Protein AF-A0ABD0P7I7-F1 (afdb_monomer)

Sequence (82 aa):
LVWSCAVTGKPGLTYQEALDSERKARHSLQNFPNALLIPLLHLTALTHRSRLHEICDDVYAYVKERFFPGEIVDIVSNSGAR

InterPro domains:
  IPR013136 WSTF/Acf1/Cbp146 [PF10537] (2-73)
  IPR013136 WSTF/Acf1/Cbp146 [PS51136] (1-79)
  IPR047171 Bromodomain adjacent to zinc finger domain protein 1A [PTHR46510] (1-81)

Radius of gyration: 19.3 Å; Cα contacts (8 Å, |Δi|>4): 50; chains: 1; bounding box: 49×33×55 Å

Organism: Cirrhinus mrigala (NCBI:txid683832)

Solvent-accessible surface area (backbone atoms only — not comparable to full-atom values): 5235 Å² total; per-residue (Å²): 142,70,32,52,15,88,75,80,61,51,65,86,23,52,67,69,55,18,53,52,48,32,54,52,49,53,55,53,58,72,68,54,60,71,84,53,51,59,57,45,54,54,46,58,75,70,65,70,65,92,46,71,67,59,48,51,52,52,42,50,65,58,49,77,80,54,87,58,94,90,63,89,76,87,83,84,74,88,73,84,78,125

Foldseek 3Di:
DWDAQPQPRRTRHDPVVSVVVNVVSVVVVVVPDPQLVVLLVVCCVPVVDPDPVVSVVSSCVVPVVDDTPPDDDDDDDPPPDD

Secondary structure (DSSP, 8-state):
--B--TTT---SB-HHHHHHHHHHHHHHHHT--HHHHHHHHHHHHHH--SSHHHHHHHHHHHHTT---TT------------

pLDDT: mean 90.47, std 9.46, range [46.97, 97.88]

Mean predicted aligned error: 6.39 Å

Structure (mmCIF, N/CA/C/O backbone):
data_AF-A0ABD0P7I7-F1
#
_entry.id   AF-A0ABD0P7I7-F1
#
loop_
_atom_site.group_PDB
_atom_site.id
_atom_site.type_symbol
_atom_site.label_atom_id
_atom_site.label_alt_id
_atom_site.label_comp_id
_atom_site.label_asym_id
_atom_site.label_entity_id
_atom_site.label_seq_id
_atom_site.pdbx_PDB_ins_code
_atom_site.Cartn_x
_atom_site.Cartn_y
_atom_site.Cartn_z
_atom_site.occupancy
_atom_site.B_iso_or_equiv
_atom_site.auth_seq_id
_atom_site.auth_comp_id
_atom_site.auth_asym_id
_atom_site.auth_atom_id
_atom_site.pdbx_PDB_model_num
ATOM 1 N N . LEU A 1 1 ? -14.477 -1.608 27.529 1.00 61.34 1 LEU A N 1
ATOM 2 C CA . LEU A 1 1 ? -14.666 -1.986 26.110 1.00 61.34 1 LEU A CA 1
ATOM 3 C C . LEU A 1 1 ? -13.949 -0.949 25.271 1.00 61.34 1 LEU A C 1
ATOM 5 O O . LEU A 1 1 ? -14.285 0.223 25.369 1.00 61.34 1 LEU A O 1
ATOM 9 N N . VAL A 1 2 ? -12.914 -1.370 24.557 1.00 88.50 2 VAL A N 1
ATOM 10 C CA . VAL A 1 2 ? -12.075 -0.507 23.721 1.00 88.50 2 VAL A CA 1
ATOM 11 C C . VAL A 1 2 ? -12.313 -0.938 22.279 1.00 88.50 2 VAL A C 1
ATOM 13 O O . VAL A 1 2 ? -12.359 -2.137 22.012 1.00 88.50 2 VAL A O 1
ATOM 16 N N . TRP A 1 3 ? -12.531 0.016 21.381 1.00 96.19 3 TRP A N 1
ATOM 17 C CA . TRP A 1 3 ? -12.785 -0.241 19.968 1.00 96.19 3 TRP A CA 1
ATOM 18 C C . TRP A 1 3 ? -11.474 -0.301 19.185 1.00 96.19 3 TRP A C 1
ATOM 20 O O . TRP A 1 3 ? -10.451 0.263 19.589 1.00 96.19 3 TRP A O 1
ATOM 30 N N . SER A 1 4 ? -11.537 -0.966 18.036 1.00 96.62 4 SER A N 1
ATOM 31 C CA . SER A 1 4 ? -10.470 -0.992 17.042 1.00 96.62 4 SER A CA 1
ATOM 32 C C . SER A 1 4 ? -11.033 -0.567 15.694 1.00 96.62 4 SER A C 1
ATOM 34 O O . SER A 1 4 ? -12.166 -0.907 15.362 1.00 96.62 4 SER A O 1
ATOM 36 N N . CYS A 1 5 ? -10.241 0.155 14.908 1.00 96.12 5 CYS A N 1
ATOM 37 C CA . CYS A 1 5 ? -10.593 0.500 13.533 1.00 96.12 5 CYS A CA 1
ATOM 38 C C . CYS A 1 5 ? -10.644 -0.770 12.670 1.00 96.12 5 CYS A C 1
ATOM 40 O O . CYS A 1 5 ? -9.634 -1.468 12.567 1.00 96.12 5 CYS A O 1
ATOM 42 N N . ALA A 1 6 ? -11.764 -1.045 11.996 1.00 95.06 6 ALA A N 1
ATOM 43 C CA . ALA A 1 6 ? -11.903 -2.245 11.166 1.00 95.06 6 ALA A CA 1
ATOM 44 C C . ALA A 1 6 ? -11.020 -2.233 9.903 1.00 95.06 6 ALA A C 1
ATOM 46 O O . ALA A 1 6 ? -10.713 -3.287 9.353 1.00 95.06 6 ALA A O 1
ATOM 47 N N . VAL A 1 7 ? -10.606 -1.049 9.434 1.00 93.94 7 VAL A N 1
ATOM 48 C CA . VAL A 1 7 ? -9.808 -0.901 8.203 1.00 93.94 7 VAL A CA 1
ATOM 49 C C . VAL A 1 7 ? -8.308 -0.998 8.482 1.00 93.94 7 VAL A C 1
ATOM 51 O O . VAL A 1 7 ? -7.584 -1.666 7.755 1.00 93.94 7 VAL A O 1
ATOM 54 N N . THR A 1 8 ? -7.826 -0.322 9.527 1.00 92.19 8 THR A N 1
ATOM 55 C CA . THR A 1 8 ? -6.386 -0.249 9.842 1.00 92.19 8 THR A CA 1
ATOM 56 C C . THR A 1 8 ? -5.966 -1.181 10.972 1.00 92.19 8 THR A C 1
ATOM 58 O O . THR A 1 8 ? -4.775 -1.319 11.231 1.00 92.19 8 THR A O 1
ATOM 61 N N . GLY A 1 9 ? -6.920 -1.766 11.699 1.00 92.88 9 GLY A N 1
ATOM 62 C CA . GLY A 1 9 ? -6.657 -2.576 12.888 1.00 92.88 9 GLY A CA 1
ATOM 63 C C . GLY A 1 9 ? -6.196 -1.777 14.109 1.00 92.88 9 GLY A C 1
ATOM 64 O O . GLY A 1 9 ? -5.902 -2.382 15.136 1.00 92.88 9 GLY A O 1
ATOM 65 N N . LYS A 1 10 ? -6.128 -0.436 14.031 1.00 94.06 10 LYS A N 1
ATOM 66 C CA . LYS A 1 10 ? -5.654 0.420 15.131 1.00 94.06 10 LYS A CA 1
ATOM 67 C C . LYS A 1 10 ? -6.512 0.191 16.388 1.00 94.06 10 LYS A C 1
ATOM 69 O O . LYS A 1 10 ? -7.700 0.519 16.335 1.00 94.06 10 LYS A O 1
ATOM 74 N N . PRO A 1 11 ? -5.942 -0.329 17.491 1.00 95.75 11 PRO A N 1
ATOM 75 C CA . PRO A 1 11 ? -6.671 -0.559 18.733 1.00 95.75 11 PRO A CA 1
ATOM 76 C C . PRO A 1 11 ? -6.672 0.699 19.611 1.00 95.75 11 PRO A C 1
ATOM 78 O O . PRO A 1 11 ? -6.047 1.707 19.272 1.00 95.75 11 PRO A O 1
ATOM 81 N N . GLY A 1 12 ? -7.315 0.629 20.778 1.00 95.69 12 GLY A N 1
ATOM 82 C CA . GLY A 1 12 ? -7.195 1.690 21.785 1.00 95.69 12 GLY A CA 1
ATOM 83 C C . GLY A 1 12 ? -8.171 2.850 21.610 1.00 95.69 12 GLY A C 1
ATOM 84 O O . GLY A 1 12 ? -7.942 3.900 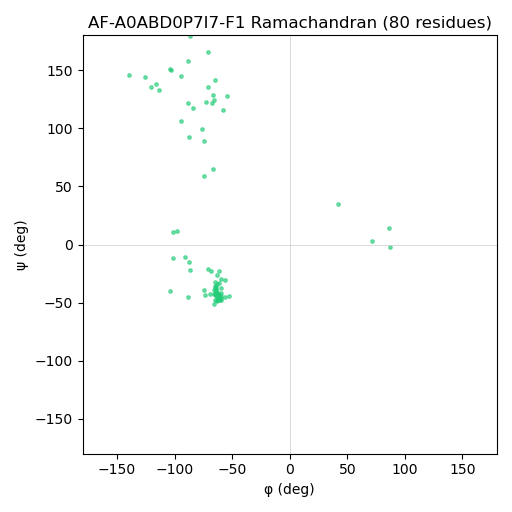22.197 1.00 95.69 12 GLY A O 1
ATOM 85 N N . LEU A 1 13 ? -9.213 2.695 20.790 1.00 96.81 13 LEU A N 1
ATOM 86 C CA . LEU A 1 13 ? -10.069 3.799 20.365 1.00 96.81 13 LEU A CA 1
ATOM 87 C C . LEU A 1 13 ? -11.405 3.808 21.115 1.00 96.81 13 LEU A C 1
ATOM 89 O O . LEU A 1 13 ? -11.951 2.768 21.494 1.00 96.81 13 LEU A O 1
ATOM 93 N N . THR A 1 14 ? -11.975 4.995 21.287 1.00 97.25 14 THR A N 1
ATOM 94 C CA . THR A 1 14 ? -13.415 5.150 21.511 1.00 97.25 14 THR A CA 1
ATOM 95 C C . THR A 1 14 ? -14.184 4.833 20.224 1.00 97.25 14 THR A C 1
ATOM 97 O O . THR A 1 14 ? -13.619 4.780 19.131 1.00 97.25 14 THR A O 1
ATOM 100 N N . TYR A 1 15 ? -15.500 4.643 20.332 1.00 95.25 15 TYR A N 1
ATOM 101 C CA . TYR A 1 15 ? -16.348 4.384 19.164 1.00 95.25 15 TYR A CA 1
ATOM 102 C C .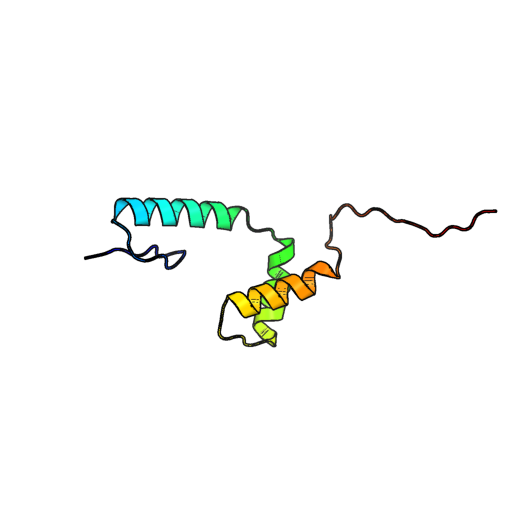 TYR A 1 15 ? -16.244 5.491 18.097 1.00 95.25 15 TYR A C 1
ATOM 104 O O . TYR A 1 15 ? -16.092 5.198 16.913 1.00 95.25 15 TYR A O 1
ATOM 112 N N . GLN A 1 16 ? -16.280 6.763 18.511 1.00 97.06 16 GLN A N 1
ATOM 113 C CA . GLN A 1 16 ? -16.194 7.901 17.587 1.00 97.06 16 GLN A CA 1
ATOM 114 C C . GLN A 1 16 ? -14.828 7.966 16.892 1.00 97.06 16 GLN A C 1
ATOM 116 O O . GLN A 1 16 ? -14.762 8.137 15.677 1.00 97.06 16 GLN A O 1
ATOM 121 N N . GLU A 1 17 ? -13.739 7.743 17.631 1.00 97.06 17 GLU A N 1
ATOM 122 C CA . GLU A 1 17 ? -12.393 7.707 17.050 1.00 97.06 17 GLU A CA 1
ATOM 123 C C . GLU A 1 17 ? -12.205 6.536 16.079 1.00 97.06 17 GLU A C 1
ATOM 125 O O . GLU A 1 17 ? -11.512 6.684 15.070 1.00 97.06 17 GLU A O 1
ATOM 130 N N . ALA A 1 18 ? -12.819 5.381 16.354 1.00 97.81 18 ALA A N 1
ATOM 131 C CA . ALA A 1 18 ? -12.808 4.245 15.439 1.00 97.81 18 ALA A CA 1
ATOM 132 C C . ALA A 1 18 ? -13.511 4.594 14.118 1.00 97.81 18 ALA A C 1
ATOM 134 O O . ALA A 1 18 ? -12.914 4.405 13.059 1.00 97.81 18 ALA A O 1
ATOM 135 N N . LEU A 1 19 ? -14.703 5.202 14.166 1.00 97.62 19 LEU A N 1
ATOM 136 C CA . LEU A 1 19 ? -15.420 5.654 12.965 1.00 97.62 19 LEU A CA 1
ATOM 137 C C . LEU A 1 19 ? -14.625 6.681 12.149 1.00 97.62 19 LEU A C 1
ATOM 139 O O . LEU A 1 19 ? -14.544 6.583 10.921 1.00 97.62 19 LEU A O 1
ATOM 143 N N . ASP A 1 20 ? -14.016 7.662 12.815 1.00 97.88 20 ASP A N 1
ATOM 144 C CA . ASP A 1 20 ? -13.196 8.671 12.143 1.00 97.88 20 ASP A CA 1
ATOM 145 C C . ASP A 1 20 ? -11.937 8.056 11.521 1.00 97.88 20 ASP A C 1
ATOM 147 O O . ASP A 1 20 ? -11.547 8.416 10.406 1.00 97.88 20 ASP A O 1
ATOM 151 N N . SER A 1 21 ? -11.313 7.100 12.214 1.00 97.31 21 SER A N 1
ATOM 152 C CA . SER A 1 21 ? -10.179 6.329 11.702 1.00 97.31 21 SER A CA 1
ATOM 153 C C . SER A 1 21 ? -10.567 5.529 10.455 1.00 97.31 21 SER A C 1
ATOM 155 O O . SER A 1 21 ? -9.843 5.556 9.460 1.00 97.31 21 SER A O 1
ATOM 157 N N . GLU A 1 22 ? -11.722 4.863 10.464 1.00 97.88 22 GLU A N 1
ATOM 158 C CA . GLU A 1 22 ? -12.231 4.099 9.321 1.00 97.88 22 GLU A CA 1
ATOM 159 C C . GLU A 1 22 ? -12.530 4.994 8.119 1.00 97.88 22 GLU A C 1
ATOM 161 O O . GLU A 1 22 ? -12.147 4.662 6.994 1.00 97.88 22 GLU A O 1
ATOM 166 N N . ARG A 1 23 ? -13.161 6.155 8.344 1.00 97.25 23 ARG A N 1
ATOM 167 C CA . ARG A 1 23 ? -13.452 7.133 7.287 1.00 97.25 23 ARG A CA 1
ATOM 168 C C . ARG A 1 23 ? -12.168 7.637 6.629 1.00 97.25 23 ARG A C 1
ATOM 170 O O . ARG A 1 23 ? -12.075 7.640 5.402 1.00 97.25 23 ARG A O 1
ATOM 177 N N . LYS A 1 24 ? -11.170 8.022 7.432 1.00 96.81 24 LYS A N 1
ATOM 178 C CA . LYS A 1 24 ? -9.860 8.479 6.939 1.00 96.81 24 LYS A CA 1
ATOM 179 C C . LYS A 1 24 ? -9.147 7.382 6.154 1.00 96.81 24 LYS A C 1
ATOM 181 O O . LYS A 1 24 ? -8.668 7.638 5.056 1.00 96.81 24 LYS A O 1
ATOM 186 N N . ALA A 1 25 ? -9.130 6.157 6.676 1.00 96.12 25 ALA A N 1
ATOM 187 C CA . ALA A 1 25 ? -8.491 5.030 6.008 1.00 96.12 25 ALA A CA 1
ATOM 188 C C . ALA A 1 25 ? -9.143 4.709 4.654 1.00 96.12 25 ALA A C 1
ATOM 190 O O . ALA A 1 25 ? -8.436 4.522 3.666 1.00 96.12 25 ALA A O 1
ATOM 191 N N . ARG A 1 26 ? -10.481 4.724 4.570 1.00 95.38 26 ARG A N 1
ATOM 192 C CA . ARG A 1 26 ? -11.205 4.546 3.300 1.00 95.38 26 ARG A CA 1
ATOM 193 C C . ARG A 1 26 ? -10.874 5.633 2.284 1.00 95.38 26 ARG A C 1
ATOM 195 O O . ARG A 1 26 ? -10.648 5.3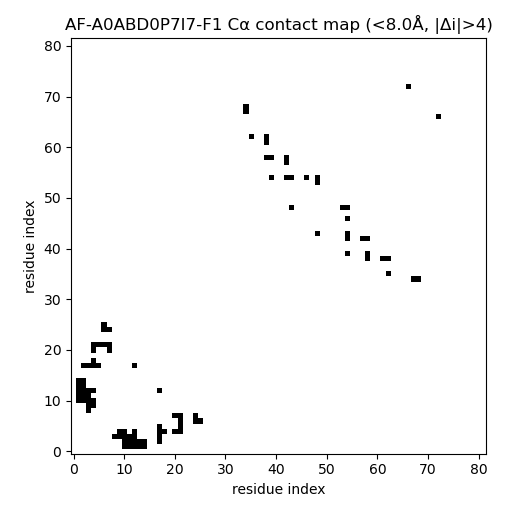16 1.122 1.00 95.38 26 ARG A O 1
ATOM 202 N N . HIS A 1 27 ? -10.809 6.888 2.722 1.00 95.88 27 HIS A N 1
ATOM 203 C CA . HIS A 1 27 ? -10.425 7.996 1.852 1.00 95.88 27 HIS A CA 1
ATOM 204 C C 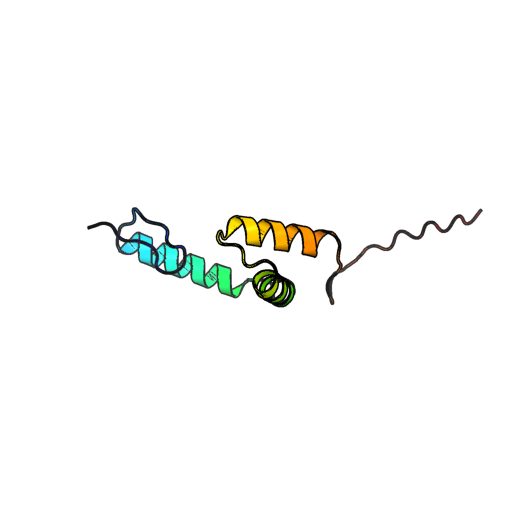. HIS A 1 27 ? -8.979 7.857 1.347 1.00 95.88 27 HIS A C 1
ATOM 206 O O . HIS A 1 27 ? -8.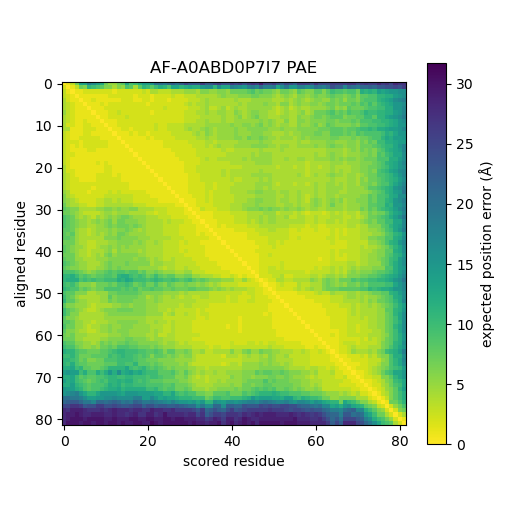703 8.091 0.173 1.00 95.88 27 HIS A O 1
ATOM 212 N N . SER A 1 28 ? -8.042 7.423 2.194 1.00 93.00 28 SER A N 1
ATOM 213 C CA . SER A 1 28 ? -6.668 7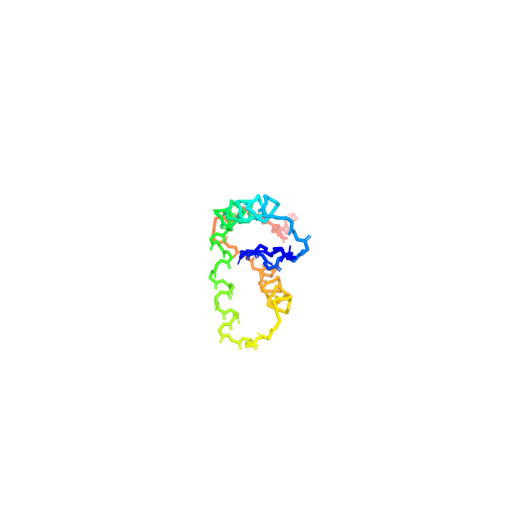.148 1.756 1.00 93.00 28 SER A CA 1
ATOM 214 C C . SER A 1 28 ? -6.604 6.014 0.729 1.00 93.00 28 SER A C 1
ATOM 216 O O . SER A 1 28 ? -5.889 6.136 -0.260 1.00 93.00 28 SER A O 1
ATOM 218 N N . LEU A 1 29 ? -7.386 4.944 0.916 1.00 91.19 29 LEU A N 1
ATOM 219 C CA . LEU A 1 29 ? -7.449 3.820 -0.027 1.00 91.19 29 LEU A CA 1
ATOM 220 C C . LEU A 1 29 ? -8.022 4.218 -1.395 1.00 91.19 29 LEU A C 1
ATOM 222 O O . LEU A 1 29 ? -7.589 3.676 -2.406 1.00 91.19 29 LEU A O 1
ATOM 226 N N . GLN A 1 30 ? -8.948 5.180 -1.450 1.00 92.62 30 GLN A N 1
ATOM 227 C CA . GLN A 1 30 ? -9.465 5.714 -2.719 1.00 92.62 30 GLN A CA 1
ATOM 228 C C . GLN A 1 30 ? -8.387 6.415 -3.554 1.00 92.62 30 GLN A C 1
ATOM 230 O O . GLN A 1 30 ? -8.496 6.457 -4.775 1.00 92.62 30 GLN A O 1
ATOM 235 N N . ASN A 1 31 ? -7.348 6.942 -2.904 1.00 90.69 31 ASN A N 1
ATOM 236 C CA . ASN A 1 31 ? -6.235 7.629 -3.553 1.00 90.69 31 ASN A CA 1
ATOM 237 C C . ASN A 1 31 ? -5.014 6.715 -3.753 1.00 90.69 31 ASN A C 1
ATOM 239 O O . ASN A 1 31 ? -3.925 7.201 -4.057 1.00 90.69 31 ASN A O 1
ATOM 243 N N . PHE A 1 32 ? -5.162 5.399 -3.559 1.00 90.06 32 PHE A N 1
ATOM 244 C CA . PHE A 1 32 ? -4.065 4.467 -3.780 1.00 90.06 32 PHE A CA 1
ATOM 245 C C . PHE A 1 32 ? -3.702 4.420 -5.277 1.00 90.06 32 PHE A C 1
ATOM 247 O O . PHE A 1 32 ? -4.588 4.236 -6.115 1.00 90.06 32 PHE A O 1
ATOM 254 N N . PRO A 1 33 ? -2.421 4.584 -5.649 1.00 88.94 33 PRO A N 1
ATOM 255 C CA . PRO A 1 33 ? -2.023 4.663 -7.048 1.00 88.94 33 PRO A CA 1
ATOM 256 C C . PRO A 1 33 ? -2.227 3.323 -7.762 1.00 88.94 33 PRO A C 1
ATOM 258 O O . PRO A 1 33 ? -1.605 2.314 -7.425 1.00 88.94 33 PRO A O 1
ATOM 261 N N . ASN A 1 34 ? -3.040 3.335 -8.821 1.00 88.62 34 ASN A N 1
ATOM 262 C CA . ASN A 1 34 ? -3.315 2.150 -9.643 1.00 88.62 34 ASN A CA 1
ATOM 263 C C . ASN A 1 34 ? -2.039 1.512 -10.221 1.00 88.62 34 ASN A C 1
ATOM 265 O O . ASN A 1 34 ? -1.978 0.294 -10.370 1.00 88.62 34 ASN A O 1
ATOM 269 N N . ALA A 1 35 ? -1.001 2.315 -10.487 1.00 89.00 35 ALA A N 1
ATOM 270 C CA . ALA A 1 35 ? 0.297 1.838 -10.964 1.00 89.00 35 ALA A CA 1
ATOM 271 C C . ALA A 1 35 ? 0.982 0.861 -9.987 1.00 89.00 35 ALA A C 1
ATOM 273 O O . ALA A 1 35 ? 1.687 -0.043 -10.427 1.00 89.00 35 ALA A O 1
ATOM 274 N N . LEU A 1 36 ? 0.738 0.995 -8.676 1.00 90.50 36 LEU A N 1
ATOM 275 C CA . LEU A 1 36 ? 1.313 0.115 -7.651 1.00 90.50 36 LEU A CA 1
ATOM 276 C C . LEU A 1 36 ? 0.470 -1.136 -7.384 1.00 90.50 36 LEU A C 1
ATOM 278 O O . LEU A 1 36 ? 0.973 -2.090 -6.791 1.00 90.50 36 LEU A O 1
ATOM 282 N N . LEU A 1 37 ? -0.788 -1.167 -7.836 1.00 91.75 37 LEU A N 1
ATOM 283 C CA . LEU A 1 37 ? -1.700 -2.283 -7.584 1.00 91.75 37 LEU A CA 1
ATOM 284 C C . LEU A 1 37 ? -1.181 -3.587 -8.208 1.00 91.75 37 LEU A C 1
ATOM 286 O O . LEU A 1 37 ? -1.151 -4.624 -7.550 1.00 91.75 37 LEU A O 1
ATOM 290 N N . ILE A 1 38 ? -0.739 -3.524 -9.468 1.00 91.50 38 ILE A N 1
ATOM 291 C CA . ILE A 1 38 ? -0.239 -4.695 -10.199 1.00 91.50 38 ILE A CA 1
ATOM 292 C C . ILE A 1 38 ? 1.060 -5.234 -9.569 1.00 91.50 38 ILE A C 1
ATOM 294 O O . ILE A 1 38 ? 1.084 -6.423 -9.247 1.00 91.50 38 ILE A O 1
ATOM 298 N N . PRO A 1 39 ? 2.110 -4.417 -9.322 1.00 92.31 39 PRO A N 1
ATOM 299 C CA . PRO A 1 39 ? 3.301 -4.858 -8.594 1.00 92.31 39 PRO A CA 1
ATOM 300 C C . PRO A 1 39 ? 2.991 -5.499 -7.244 1.00 92.31 39 PRO A C 1
ATOM 302 O O . PRO A 1 39 ? 3.536 -6.552 -6.927 1.00 92.31 39 PRO A O 1
ATOM 305 N N . LEU A 1 40 ? 2.091 -4.897 -6.462 1.00 93.56 40 LEU A N 1
ATOM 306 C CA . LEU A 1 40 ? 1.722 -5.408 -5.145 1.00 93.56 40 LEU A CA 1
ATOM 307 C C . LEU A 1 40 ? 1.072 -6.792 -5.242 1.00 93.56 40 LEU A C 1
ATOM 309 O O . LEU A 1 40 ? 1.486 -7.717 -4.543 1.00 93.56 40 LEU A O 1
ATOM 313 N N . LEU A 1 41 ? 0.091 -6.968 -6.130 1.00 93.69 41 LEU A N 1
ATOM 314 C CA . LEU A 1 41 ? -0.563 -8.265 -6.333 1.00 93.69 41 LEU A CA 1
ATOM 315 C C . LEU A 1 41 ? 0.414 -9.320 -6.866 1.00 93.69 41 LEU A C 1
ATOM 317 O O . LEU A 1 41 ? 0.374 -10.471 -6.441 1.00 93.69 41 LEU A O 1
ATOM 321 N N . HIS A 1 42 ? 1.321 -8.926 -7.760 1.00 93.62 42 HIS A N 1
ATOM 322 C CA . HIS A 1 42 ? 2.327 -9.827 -8.310 1.00 93.62 42 HIS A CA 1
ATOM 323 C C . HIS A 1 42 ? 3.306 -10.315 -7.235 1.00 93.62 42 HIS A C 1
ATOM 325 O O . HIS A 1 42 ? 3.548 -11.514 -7.120 1.00 93.62 42 HIS A O 1
ATOM 331 N N . LEU A 1 43 ? 3.837 -9.405 -6.416 1.00 94.69 43 LEU A N 1
ATOM 332 C CA . LEU A 1 43 ? 4.804 -9.747 -5.374 1.00 94.69 43 LEU A CA 1
ATOM 333 C C . LEU A 1 43 ? 4.166 -10.558 -4.250 1.00 94.69 43 LEU A C 1
ATOM 335 O O . LEU A 1 43 ? 4.736 -11.561 -3.838 1.00 94.69 43 LEU A O 1
ATOM 339 N N . THR A 1 44 ? 2.962 -10.190 -3.802 1.00 94.38 44 THR A N 1
ATOM 340 C CA . THR A 1 44 ? 2.251 -10.940 -2.747 1.00 94.38 44 THR A CA 1
ATOM 341 C C . THR A 1 44 ? 1.948 -12.382 -3.150 1.00 94.38 44 THR A C 1
ATOM 343 O O . THR A 1 44 ? 2.003 -13.273 -2.302 1.00 94.38 44 THR A O 1
ATOM 346 N N . ALA A 1 45 ? 1.694 -12.632 -4.438 1.00 93.31 45 ALA A N 1
ATOM 347 C CA . ALA A 1 45 ? 1.508 -13.976 -4.976 1.00 93.31 45 ALA A CA 1
ATOM 348 C C . ALA A 1 45 ? 2.803 -14.810 -5.032 1.00 93.31 45 ALA A C 1
ATOM 350 O O . ALA A 1 45 ? 2.718 -16.033 -5.088 1.00 93.31 45 ALA A O 1
ATOM 351 N N . LEU A 1 46 ? 3.982 -14.174 -5.026 1.00 94.06 46 LEU A N 1
ATOM 352 C CA . LEU A 1 46 ? 5.283 -14.841 -5.162 1.00 94.06 46 LEU A CA 1
ATOM 353 C C . LEU A 1 46 ? 6.053 -14.967 -3.843 1.00 94.06 46 LEU A C 1
ATOM 355 O O . LEU A 1 46 ? 6.708 -15.981 -3.613 1.00 94.06 46 LEU A O 1
ATOM 359 N N . THR A 1 47 ? 6.030 -13.938 -2.992 1.00 89.81 47 THR A N 1
ATOM 360 C CA . THR A 1 47 ? 6.929 -13.848 -1.830 1.00 89.81 47 THR A CA 1
ATOM 361 C C . THR A 1 47 ? 6.344 -14.450 -0.554 1.00 89.81 47 THR A C 1
ATOM 363 O O . THR A 1 47 ? 7.085 -14.637 0.409 1.00 89.81 47 THR A O 1
ATOM 366 N N . HIS A 1 48 ? 5.043 -14.790 -0.544 1.00 89.56 48 HIS A N 1
ATOM 367 C CA . HIS A 1 48 ? 4.323 -15.450 0.561 1.00 89.56 48 HIS A CA 1
ATOM 368 C C . HIS A 1 48 ? 4.681 -14.910 1.961 1.00 89.56 48 HIS A C 1
ATOM 370 O O . HIS A 1 48 ? 4.743 -15.656 2.942 1.00 89.56 48 HIS A O 1
ATOM 376 N N . ARG A 1 49 ? 4.945 -13.601 2.063 1.00 92.12 49 ARG A N 1
ATOM 377 C CA . ARG A 1 49 ? 5.345 -12.958 3.316 1.00 92.12 49 ARG A CA 1
ATOM 378 C C . ARG A 1 49 ? 4.217 -13.027 4.333 1.00 92.12 49 ARG A C 1
ATOM 380 O O . ARG A 1 49 ? 3.047 -12.841 4.007 1.00 92.12 49 ARG A O 1
ATOM 387 N N . SER A 1 50 ? 4.591 -13.243 5.589 1.00 89.31 50 SER A N 1
ATOM 388 C CA . SER A 1 50 ? 3.631 -13.318 6.695 1.00 89.31 50 SER A CA 1
ATOM 389 C C . SER A 1 50 ? 3.315 -11.946 7.291 1.00 89.31 50 SER A C 1
ATOM 391 O O . SER A 1 50 ? 2.273 -11.771 7.925 1.00 89.31 50 SER A O 1
ATOM 393 N N . ARG A 1 51 ? 4.207 -10.963 7.098 1.00 91.12 51 ARG A N 1
ATOM 394 C CA . ARG A 1 51 ? 4.091 -9.627 7.685 1.00 91.12 51 ARG A CA 1
ATOM 395 C C . ARG A 1 51 ? 3.933 -8.566 6.608 1.00 91.12 51 ARG A C 1
ATOM 397 O O . ARG A 1 51 ? 4.655 -8.549 5.618 1.00 91.12 51 ARG A O 1
ATOM 404 N N . LEU A 1 52 ? 3.036 -7.616 6.862 1.00 89.19 52 LEU A N 1
ATOM 405 C CA . LEU A 1 52 ? 2.746 -6.529 5.926 1.00 89.19 52 LEU A CA 1
ATOM 406 C C . LEU A 1 52 ? 3.979 -5.664 5.620 1.00 89.19 52 LEU A C 1
ATOM 408 O O . LEU A 1 52 ? 4.155 -5.270 4.474 1.00 89.19 52 LEU A O 1
ATOM 412 N N . HIS A 1 53 ? 4.854 -5.407 6.601 1.00 92.12 53 HIS A N 1
ATOM 413 C CA . HIS A 1 53 ? 6.062 -4.607 6.360 1.00 92.12 53 HIS A CA 1
ATOM 414 C C . HIS A 1 53 ? 7.030 -5.274 5.375 1.00 92.12 53 HIS A C 1
ATOM 416 O O . HIS A 1 53 ? 7.588 -4.585 4.537 1.00 92.12 53 HIS A O 1
ATOM 422 N N . GLU A 1 54 ? 7.158 -6.604 5.408 1.00 94.62 54 GLU A N 1
ATOM 423 C CA . GLU A 1 54 ? 8.017 -7.336 4.466 1.00 94.62 54 GLU A CA 1
ATOM 424 C C . GLU A 1 54 ? 7.491 -7.196 3.030 1.00 94.62 54 GLU A C 1
ATOM 426 O O . GLU A 1 54 ? 8.265 -7.030 2.094 1.00 94.62 54 GLU A O 1
ATOM 431 N N . ILE A 1 55 ? 6.163 -7.202 2.853 1.00 93.88 55 ILE A N 1
ATOM 432 C CA . ILE A 1 55 ? 5.524 -6.946 1.553 1.00 93.88 55 ILE A CA 1
ATOM 433 C C . ILE A 1 55 ? 5.790 -5.507 1.105 1.00 93.88 55 ILE A C 1
ATOM 435 O O . ILE A 1 55 ? 6.078 -5.274 -0.066 1.00 93.88 55 ILE A O 1
ATOM 439 N N . CYS A 1 56 ? 5.693 -4.533 2.015 1.00 93.19 56 CYS A N 1
ATOM 440 C CA . CYS A 1 56 ? 6.003 -3.139 1.698 1.00 93.19 56 CYS A CA 1
ATOM 441 C C . CYS A 1 56 ? 7.454 -2.974 1.230 1.00 93.19 56 CYS A C 1
ATOM 443 O O . CYS A 1 56 ? 7.684 -2.269 0.247 1.00 93.19 56 CYS A O 1
ATOM 445 N N . ASP A 1 57 ? 8.400 -3.652 1.880 1.00 95.19 57 ASP A N 1
ATOM 446 C CA . ASP A 1 57 ? 9.811 -3.640 1.493 1.00 95.19 57 ASP A CA 1
ATOM 447 C C . ASP A 1 57 ? 10.021 -4.272 0.106 1.00 95.1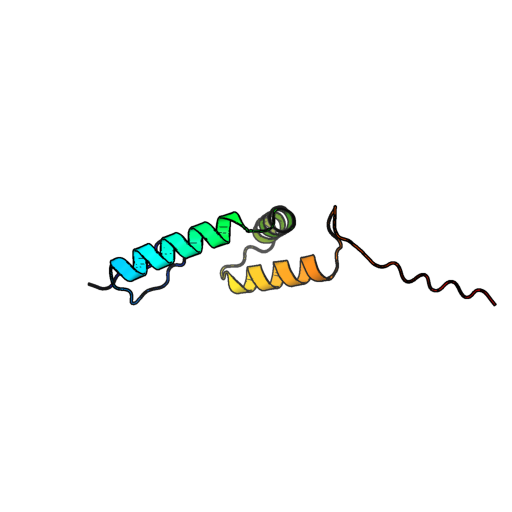9 57 ASP A C 1
ATOM 449 O O . ASP A 1 57 ? 10.702 -3.686 -0.739 1.00 95.19 57 ASP A O 1
ATOM 453 N N . ASP A 1 58 ? 9.381 -5.417 -0.169 1.00 94.50 58 ASP A N 1
ATOM 454 C CA . ASP A 1 58 ? 9.424 -6.079 -1.481 1.00 94.50 58 ASP A CA 1
ATOM 455 C C . ASP A 1 58 ? 8.860 -5.153 -2.585 1.00 94.50 58 ASP A C 1
ATOM 457 O O . ASP A 1 58 ? 9.472 -4.986 -3.645 1.00 94.50 58 ASP A O 1
ATOM 461 N N . VAL A 1 59 ? 7.710 -4.508 -2.338 1.00 94.25 59 VAL A N 1
ATOM 462 C CA . VAL A 1 59 ? 7.081 -3.562 -3.280 1.00 94.25 59 VAL A CA 1
ATOM 463 C C . VAL A 1 59 ? 7.990 -2.366 -3.528 1.00 94.25 59 VAL A C 1
ATOM 465 O O . VAL A 1 59 ? 8.214 -2.003 -4.682 1.00 94.25 59 VAL A O 1
ATOM 468 N N . TYR A 1 60 ? 8.554 -1.775 -2.476 1.00 94.88 60 TYR A N 1
ATOM 469 C CA . TYR A 1 60 ? 9.480 -0.655 -2.606 1.00 94.88 60 TYR A CA 1
ATOM 470 C C . TYR A 1 60 ? 10.708 -1.034 -3.444 1.00 94.88 60 TYR A C 1
ATOM 472 O O . TYR A 1 60 ? 11.061 -0.323 -4.388 1.00 94.88 60 TYR A O 1
ATOM 480 N N . ALA A 1 61 ? 11.323 -2.183 -3.155 1.00 94.75 61 ALA A N 1
ATOM 481 C CA . ALA A 1 61 ? 12.484 -2.674 -3.890 1.00 94.75 61 ALA A CA 1
ATOM 482 C C . ALA A 1 61 ? 12.180 -2.960 -5.369 1.00 94.75 61 ALA A C 1
ATOM 484 O O . ALA A 1 61 ? 13.040 -2.755 -6.226 1.00 94.75 61 ALA A O 1
ATOM 485 N N . TYR A 1 62 ? 10.963 -3.408 -5.685 1.00 93.12 62 TYR A N 1
ATOM 486 C CA . TYR A 1 62 ? 10.529 -3.646 -7.058 1.00 93.12 62 TYR A CA 1
ATOM 487 C C . TYR A 1 62 ? 10.270 -2.348 -7.831 1.00 93.12 62 TYR A C 1
ATOM 489 O O . TYR A 1 62 ? 10.658 -2.233 -8.995 1.00 93.12 62 TYR A O 1
ATOM 497 N N . VAL A 1 63 ? 9.614 -1.383 -7.189 1.00 92.81 63 VAL A N 1
ATOM 498 C CA . VAL A 1 63 ? 9.173 -0.120 -7.796 1.00 92.81 63 VAL A CA 1
ATOM 499 C C . VAL A 1 63 ? 10.349 0.830 -8.015 1.00 92.81 63 VAL A C 1
ATOM 501 O O . VAL A 1 63 ? 10.416 1.455 -9.063 1.00 92.81 63 VAL A O 1
ATOM 504 N N . LYS A 1 64 ? 11.312 0.906 -7.084 1.00 92.81 64 LYS A N 1
ATOM 505 C CA . LYS A 1 64 ? 12.426 1.875 -7.157 1.00 92.81 64 LYS A CA 1
ATOM 506 C C . LYS A 1 64 ? 13.345 1.722 -8.378 1.00 92.81 64 LYS A C 1
ATOM 508 O O . LYS A 1 64 ? 14.023 2.671 -8.741 1.00 92.81 64 LYS A O 1
ATOM 513 N N . GLU A 1 65 ? 13.392 0.536 -8.984 1.00 90.81 65 GLU A N 1
ATOM 514 C CA . GLU A 1 65 ? 14.265 0.221 -10.129 1.00 90.81 65 GLU A CA 1
ATOM 515 C C . GLU A 1 65 ? 13.512 0.246 -11.474 1.00 90.81 65 GLU A C 1
ATOM 517 O O . GLU A 1 65 ? 14.009 -0.273 -12.476 1.00 90.81 65 GLU A O 1
ATOM 522 N N . ARG A 1 66 ? 12.265 0.738 -11.507 1.00 90.44 66 ARG A N 1
ATOM 523 C CA . ARG A 1 66 ? 11.380 0.634 -12.675 1.00 90.44 66 ARG A CA 1
ATOM 524 C C . ARG A 1 66 ? 10.596 1.917 -12.896 1.00 90.44 66 ARG A C 1
ATOM 526 O O . ARG A 1 66 ? 10.155 2.548 -11.947 1.00 90.44 66 ARG A O 1
ATOM 533 N N . PHE A 1 67 ? 10.361 2.222 -14.167 1.00 91.06 67 PHE A N 1
ATOM 534 C CA . PHE A 1 67 ? 9.439 3.274 -14.580 1.00 91.06 67 PHE A CA 1
ATOM 535 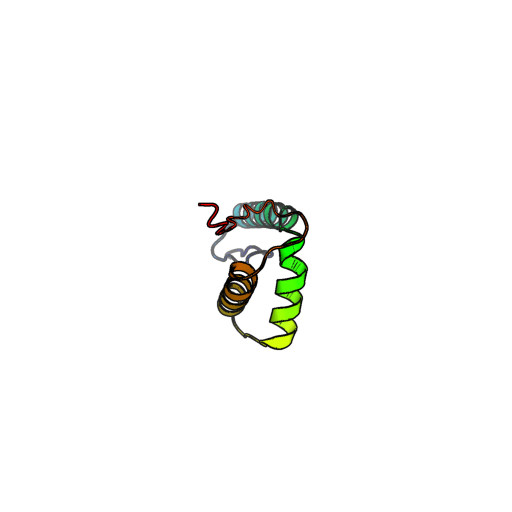C C . PHE A 1 67 ? 8.058 2.694 -14.869 1.00 91.06 67 PHE A C 1
ATOM 537 O O . PHE A 1 67 ? 7.939 1.580 -15.394 1.00 91.06 67 PHE A O 1
ATOM 544 N N . PHE A 1 68 ? 7.017 3.462 -14.562 1.00 89.69 68 PHE A N 1
ATOM 545 C CA . PHE A 1 68 ? 5.630 3.079 -14.812 1.00 89.69 68 PHE A CA 1
ATOM 546 C C . PHE A 1 68 ? 5.048 3.823 -16.020 1.00 89.69 68 PHE A C 1
ATOM 548 O O . PHE A 1 68 ? 5.442 4.953 -16.315 1.00 89.69 68 PHE A O 1
ATOM 555 N N . PRO A 1 69 ? 4.080 3.227 -16.740 1.00 87.12 69 PRO A N 1
ATOM 556 C CA . PRO A 1 69 ? 3.388 3.927 -17.816 1.00 87.12 69 PRO A CA 1
ATOM 557 C C . PRO A 1 69 ? 2.774 5.249 -17.330 1.00 87.12 69 PRO A C 1
ATOM 559 O O . PRO A 1 69 ? 2.029 5.266 -16.352 1.00 87.12 69 PRO A O 1
ATOM 562 N N . GLY A 1 70 ? 3.069 6.344 -18.036 1.00 88.00 70 GLY A N 1
ATOM 563 C CA . GLY A 1 70 ? 2.592 7.689 -17.696 1.00 88.00 70 GLY A CA 1
ATOM 564 C C . GLY A 1 70 ? 3.477 8.460 -16.713 1.00 88.00 70 GLY A C 1
ATOM 565 O O . GLY A 1 70 ? 3.178 9.616 -16.420 1.00 88.00 70 GLY A O 1
ATOM 566 N N . GLU A 1 71 ? 4.561 7.860 -16.223 1.00 89.94 71 GLU A N 1
ATOM 567 C CA . GLU A 1 71 ? 5.565 8.562 -15.429 1.00 89.94 71 GLU A CA 1
ATOM 568 C C . GLU A 1 71 ? 6.370 9.531 -16.308 1.00 89.94 71 GLU A C 1
ATOM 570 O O . GLU A 1 71 ? 6.767 9.203 -17.428 1.00 89.94 71 GLU A O 1
ATOM 575 N N . ILE A 1 72 ? 6.589 10.746 -15.805 1.00 90.69 72 ILE A N 1
ATOM 576 C CA . ILE A 1 72 ? 7.429 11.743 -16.470 1.00 90.69 72 ILE A CA 1
ATOM 577 C C . ILE A 1 72 ? 8.872 11.440 -16.076 1.00 90.69 72 ILE A C 1
ATOM 579 O O . ILE A 1 72 ? 9.210 11.500 -14.896 1.00 90.69 72 ILE A O 1
ATOM 583 N N . VAL A 1 73 ? 9.705 11.106 -17.060 1.00 91.44 73 VAL A N 1
ATOM 584 C CA . VAL A 1 73 ? 11.105 10.724 -16.849 1.00 91.44 73 VAL A CA 1
ATOM 585 C C . VAL A 1 73 ? 12.038 11.670 -17.594 1.00 91.44 73 VAL A C 1
ATOM 587 O O . VAL A 1 73 ? 11.818 11.978 -18.766 1.00 91.44 73 VAL A O 1
ATOM 590 N N . ASP A 1 74 ? 13.101 12.102 -16.921 1.00 90.75 74 ASP A N 1
ATOM 591 C CA . ASP A 1 74 ? 14.165 12.891 -17.534 1.00 90.75 74 ASP A CA 1
ATOM 592 C C . ASP A 1 74 ? 15.229 11.960 -18.123 1.00 90.75 74 ASP A C 1
ATOM 594 O O . ASP A 1 74 ? 15.830 11.138 -17.427 1.00 90.75 74 ASP A O 1
ATOM 598 N N . ILE A 1 75 ? 15.479 12.087 -19.426 1.00 87.75 75 ILE A N 1
ATOM 599 C CA . ILE A 1 75 ? 16.469 11.268 -20.129 1.00 87.75 75 ILE A CA 1
ATOM 600 C C . ILE A 1 75 ? 17.791 12.029 -20.174 1.00 87.75 75 ILE A C 1
ATOM 602 O O . ILE A 1 75 ? 17.966 12.957 -20.962 1.00 87.75 75 ILE A O 1
ATOM 606 N N . VAL A 1 76 ? 18.760 11.597 -19.369 1.00 85.56 76 VAL A N 1
ATOM 607 C CA . VAL A 1 76 ? 20.138 12.089 -19.467 1.00 85.56 76 VAL A CA 1
ATOM 608 C C . VAL A 1 76 ? 20.885 11.232 -20.485 1.00 85.56 76 VAL A C 1
ATOM 610 O O . VAL A 1 76 ? 21.439 10.184 -20.158 1.00 85.56 76 VAL A O 1
ATOM 613 N N . SER A 1 77 ? 20.899 11.656 -21.751 1.00 81.19 77 SER A N 1
ATOM 614 C CA . SER A 1 77 ? 21.800 11.044 -22.731 1.00 81.19 77 SER A CA 1
ATOM 615 C C . SER A 1 77 ?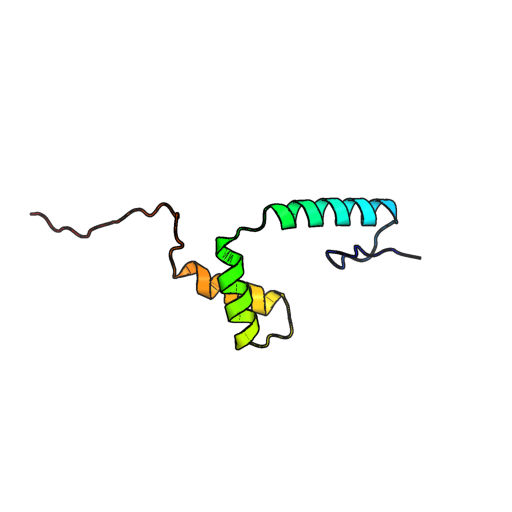 23.230 11.500 -22.436 1.00 81.19 77 SER A C 1
ATOM 617 O O . SER A 1 77 ? 23.503 12.700 -22.483 1.00 81.19 77 SER A O 1
ATOM 619 N N . ASN A 1 78 ? 24.162 10.574 -22.198 1.00 72.50 78 ASN A N 1
ATOM 620 C CA . ASN A 1 78 ? 25.597 10.871 -22.248 1.00 72.50 78 ASN A CA 1
ATOM 621 C C . ASN A 1 78 ? 26.029 11.017 -23.719 1.00 72.50 78 ASN A C 1
ATOM 623 O O . ASN A 1 78 ? 26.839 10.249 -24.238 1.00 72.50 78 ASN A O 1
ATOM 627 N N . SER A 1 79 ? 25.414 11.964 -24.423 1.00 65.19 79 SER A N 1
ATOM 628 C CA . SER A 1 79 ? 25.809 12.348 -25.768 1.00 65.19 79 SER A CA 1
ATOM 629 C C . SER A 1 79 ? 27.082 13.168 -25.626 1.00 65.19 79 SER A C 1
ATOM 631 O O . SER A 1 79 ? 27.036 14.382 -25.451 1.00 65.19 79 SER A O 1
ATOM 633 N N . GLY A 1 80 ? 28.229 12.488 -25.646 1.00 61.44 80 GLY A N 1
ATOM 634 C CA . GLY A 1 80 ? 29.545 13.104 -25.788 1.00 61.44 80 GLY A CA 1
ATOM 635 C C . GLY A 1 80 ? 29.708 13.733 -27.173 1.00 61.44 80 GLY A C 1
ATOM 636 O O . GLY A 1 80 ? 30.525 13.270 -27.964 1.00 61.44 80 GLY A O 1
ATOM 637 N N . ALA A 1 81 ? 28.919 14.761 -27.478 1.00 51.22 81 ALA A N 1
ATOM 638 C CA . ALA A 1 81 ? 29.151 15.628 -28.620 1.00 51.22 81 ALA A CA 1
ATOM 639 C C . ALA A 1 81 ? 30.309 16.572 -28.261 1.00 51.22 81 ALA A C 1
ATOM 641 O O . ALA A 1 81 ? 30.140 17.522 -27.496 1.00 51.22 81 ALA A O 1
ATOM 642 N N . ARG A 1 82 ? 31.501 16.220 -28.749 1.00 46.97 82 ARG A N 1
ATOM 643 C CA . ARG A 1 82 ? 32.608 17.157 -28.966 1.00 46.97 82 ARG A CA 1
ATOM 644 C C . ARG A 1 82 ? 32.311 18.040 -30.169 1.00 46.97 82 ARG A C 1
ATOM 646 O O . ARG A 1 82 ? 31.675 17.519 -31.112 1.00 46.97 82 ARG A O 1
#